Protein AF-A0A2V6CXP7-F1 (afdb_monomer_lite)

S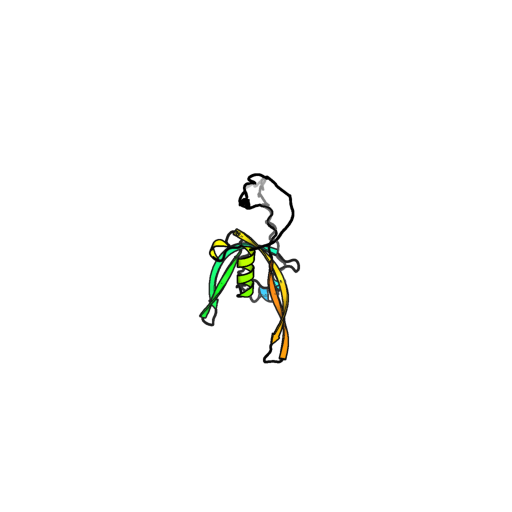tructure (mmCIF, N/CA/C/O backbone):
data_AF-A0A2V6CXP7-F1
#
_entry.id   AF-A0A2V6CXP7-F1
#
loop_
_atom_site.group_PDB
_atom_site.id
_atom_site.type_symbol
_atom_site.label_atom_id
_atom_site.label_alt_id
_atom_site.label_comp_id
_atom_site.label_asym_id
_atom_site.label_entity_id
_atom_site.label_seq_id
_atom_site.pdbx_PDB_ins_code
_atom_site.Cartn_x
_atom_site.Cartn_y
_atom_site.Cartn_z
_atom_site.occupancy
_atom_site.B_iso_or_equiv
_atom_site.auth_seq_id
_atom_site.auth_comp_id
_atom_site.auth_asym_id
_atom_site.auth_atom_id
_atom_site.pdbx_PDB_model_num
ATOM 1 N N . MET A 1 1 ? -18.047 -41.937 65.933 1.00 42.78 1 MET A N 1
ATOM 2 C CA . MET A 1 1 ? -17.770 -42.900 64.844 1.00 42.78 1 MET A CA 1
ATOM 3 C C . MET A 1 1 ? -19.079 -43.251 64.160 1.00 42.78 1 MET A C 1
ATOM 5 O O . MET A 1 1 ? -19.939 -43.791 64.832 1.00 42.78 1 MET A O 1
ATOM 9 N N . SER A 1 2 ? -19.243 -42.894 62.884 1.00 49.59 2 SER A N 1
ATOM 10 C CA . SER A 1 2 ? -19.889 -43.702 61.830 1.00 49.59 2 SER A CA 1
ATOM 11 C C . SER A 1 2 ? -20.211 -42.781 60.650 1.00 49.59 2 SER A C 1
ATOM 13 O O . SER A 1 2 ? -21.120 -41.957 60.705 1.00 49.59 2 SER A O 1
ATOM 15 N N . GLN A 1 3 ? -19.379 -42.868 59.615 1.00 44.56 3 GLN A N 1
ATOM 16 C CA . GLN A 1 3 ? -19.543 -42.172 58.345 1.00 44.56 3 GLN A CA 1
ATOM 17 C C . GLN A 1 3 ? -20.629 -42.858 57.510 1.00 44.56 3 GLN A C 1
ATOM 19 O O . GLN A 1 3 ? -20.589 -44.077 57.348 1.00 44.56 3 GLN A O 1
ATOM 24 N N . ARG A 1 4 ? -21.496 -42.077 56.857 1.00 48.25 4 ARG A N 1
ATOM 25 C CA . ARG A 1 4 ? -22.053 -42.438 55.544 1.00 48.25 4 ARG A CA 1
ATOM 26 C C . ARG A 1 4 ? -21.986 -41.232 54.616 1.00 48.25 4 ARG A C 1
ATOM 28 O O . ARG A 1 4 ? -22.579 -40.192 54.869 1.00 48.25 4 ARG A O 1
ATOM 35 N N . ARG A 1 5 ? -21.178 -41.411 53.574 1.00 44.06 5 ARG A N 1
ATOM 36 C CA . ARG A 1 5 ? -20.918 -40.520 52.444 1.00 44.06 5 ARG A CA 1
ATOM 37 C C . ARG A 1 5 ? -22.003 -40.730 51.394 1.00 44.06 5 ARG A C 1
ATOM 39 O O . ARG A 1 5 ? -22.113 -41.859 50.947 1.00 44.06 5 ARG A O 1
ATOM 46 N N . PHE A 1 6 ? -22.700 -39.686 50.952 1.00 42.75 6 PHE A N 1
ATOM 47 C CA . PHE A 1 6 ? -23.369 -39.636 49.644 1.00 42.75 6 PHE A CA 1
ATOM 48 C C . PHE A 1 6 ? -23.562 -38.171 49.241 1.00 42.75 6 PHE A C 1
ATOM 50 O O . PHE A 1 6 ? -24.040 -37.380 50.046 1.00 42.75 6 PHE A O 1
ATOM 57 N N . GLY A 1 7 ? -23.179 -37.820 48.011 1.00 39.66 7 GLY A N 1
ATOM 58 C CA . GLY A 1 7 ? -23.481 -36.514 47.415 1.00 39.66 7 GLY A CA 1
ATOM 59 C C . GLY A 1 7 ? -22.306 -35.825 46.727 1.00 39.66 7 GLY A C 1
ATOM 60 O O . GLY A 1 7 ? -22.010 -34.673 47.016 1.00 39.66 7 GLY A O 1
ATOM 61 N N . ILE A 1 8 ? -21.623 -36.527 45.822 1.00 43.56 8 ILE A N 1
ATOM 62 C CA . ILE A 1 8 ? -20.802 -35.889 44.790 1.00 43.56 8 ILE A CA 1
ATOM 63 C C . ILE A 1 8 ? -21.729 -35.224 43.762 1.00 43.56 8 ILE A C 1
ATOM 65 O O . ILE A 1 8 ? -22.389 -35.917 43.000 1.00 43.56 8 ILE A O 1
ATOM 69 N N . SER A 1 9 ? -21.739 -33.895 43.702 1.00 43.12 9 SER A N 1
ATOM 70 C CA . SER A 1 9 ? -22.219 -33.151 42.528 1.00 43.12 9 SER A CA 1
ATOM 71 C C . SER A 1 9 ? -21.145 -32.152 42.128 1.00 43.12 9 SER A C 1
ATOM 73 O O . SER A 1 9 ? -21.266 -30.943 42.304 1.00 43.12 9 SER A O 1
ATOM 75 N N . LYS A 1 10 ? -20.033 -32.699 41.637 1.00 43.16 10 LYS A N 1
ATOM 76 C CA . LYS A 1 10 ? -19.019 -31.951 40.906 1.00 43.16 10 LYS A CA 1
ATOM 77 C C . LYS A 1 10 ? -19.636 -31.622 39.548 1.00 43.16 10 LYS A C 1
ATOM 79 O O . LYS A 1 10 ? -19.822 -32.518 38.731 1.00 43.16 10 LYS A O 1
ATOM 84 N N . LEU A 1 11 ? -20.008 -30.361 39.343 1.00 45.81 11 LEU A N 1
ATOM 85 C CA . LEU A 1 11 ? -20.336 -29.833 38.020 1.00 45.81 11 LEU A CA 1
ATOM 86 C C . LEU A 1 11 ? -19.035 -29.810 37.211 1.00 45.81 11 LEU A C 1
ATOM 88 O O . LEU A 1 11 ? -18.277 -28.844 37.216 1.00 45.81 11 LEU A O 1
ATOM 92 N N . GLU A 1 12 ? -18.732 -30.957 36.616 1.00 38.75 12 GLU A N 1
ATOM 93 C CA . GLU A 1 12 ? -17.713 -31.127 35.595 1.00 38.75 12 GLU A CA 1
ATOM 94 C C . GLU A 1 12 ? -18.270 -30.641 34.254 1.00 38.75 12 GLU A C 1
ATOM 96 O O . GLU A 1 12 ? -19.385 -30.988 33.871 1.00 38.75 12 GLU A O 1
ATOM 101 N N . GLY A 1 13 ? -17.454 -29.886 33.518 1.00 44.12 13 GLY A N 1
ATOM 102 C CA . GLY A 1 13 ? -17.535 -29.888 32.062 1.00 44.12 13 GLY A CA 1
ATOM 103 C C . GLY A 1 13 ? -18.164 -28.671 31.392 1.00 44.12 13 GLY A C 1
ATOM 104 O O . GLY A 1 13 ? -18.975 -28.844 30.487 1.00 44.12 13 GLY A O 1
ATOM 105 N N . THR A 1 14 ? -17.710 -27.449 31.692 1.00 45.09 14 THR A N 1
ATOM 106 C CA . THR A 1 14 ? -17.635 -26.465 30.598 1.00 45.09 14 THR A CA 1
ATOM 107 C C . THR A 1 14 ? -16.515 -26.935 29.683 1.00 45.09 14 THR A C 1
ATOM 109 O O . THR A 1 14 ? -15.338 -26.886 30.038 1.00 45.09 14 THR A O 1
ATOM 112 N N . GLN A 1 15 ? -16.915 -27.497 28.548 1.00 53.69 15 GLN A N 1
ATOM 113 C CA . GLN A 1 15 ? -16.025 -28.075 27.555 1.00 53.69 15 GLN A CA 1
ATOM 114 C C . GLN A 1 15 ? -14.920 -27.080 27.171 1.00 53.69 15 GLN A C 1
ATOM 116 O O . GLN A 1 15 ? -15.216 -25.894 26.989 1.00 53.69 15 GLN A O 1
ATOM 121 N N . PRO A 1 16 ? -13.657 -27.522 27.023 1.00 48.38 16 PRO A N 1
ATOM 122 C CA . PRO A 1 16 ? -12.632 -26.662 26.467 1.00 48.38 16 PRO A CA 1
ATOM 123 C C . PRO A 1 16 ? -13.073 -26.271 25.055 1.00 48.38 16 PRO A C 1
ATOM 125 O O . PRO A 1 16 ? -13.237 -27.111 24.166 1.00 48.38 16 PRO A O 1
ATOM 128 N N . LYS A 1 17 ? -13.307 -24.965 24.890 1.00 44.72 17 LYS A N 1
ATOM 129 C CA . LYS A 1 17 ? -13.415 -24.267 23.610 1.00 44.72 17 LYS A CA 1
ATOM 130 C C . LYS A 1 17 ? -12.317 -24.847 22.731 1.00 44.72 17 LYS A C 1
ATOM 132 O O . LYS A 1 17 ? -11.159 -24.787 23.132 1.00 44.72 17 LYS A O 1
ATOM 137 N N . HIS A 1 18 ? -12.684 -25.481 21.616 1.00 39.12 18 HIS A N 1
ATOM 138 C CA . HIS A 1 18 ? -11.719 -26.021 20.666 1.00 39.12 18 HIS A CA 1
ATOM 139 C C . HIS A 1 18 ? -10.778 -24.883 20.268 1.00 39.12 18 HIS A C 1
ATOM 141 O O . HIS A 1 18 ? -11.098 -24.063 19.405 1.00 39.12 18 HIS A O 1
ATOM 147 N N . GLU A 1 19 ? -9.632 -24.808 20.938 1.00 48.91 19 GLU A N 1
ATOM 148 C CA . GLU A 1 19 ? -8.480 -24.086 20.458 1.00 48.91 19 GLU A CA 1
ATOM 149 C C . GLU A 1 19 ? -8.166 -24.792 19.151 1.00 48.91 19 GLU A C 1
ATOM 151 O O . GLU A 1 19 ? -7.748 -25.953 19.132 1.00 48.91 19 GLU A O 1
ATOM 156 N N . ARG A 1 20 ? -8.514 -24.144 18.034 1.00 48.62 20 ARG A N 1
ATOM 157 C CA . ARG A 1 20 ? -8.031 -24.574 16.732 1.00 48.62 20 ARG A CA 1
ATOM 158 C C . ARG A 1 20 ? -6.525 -24.518 16.875 1.00 48.62 20 ARG A C 1
ATOM 160 O O . ARG A 1 20 ? -5.944 -23.440 16.814 1.00 48.62 20 ARG A O 1
ATOM 167 N N . LYS A 1 21 ? -5.912 -25.667 17.145 1.00 42.25 21 LYS A N 1
ATOM 168 C CA . LYS A 1 21 ? -4.473 -25.826 17.121 1.00 42.25 21 LYS A CA 1
ATOM 169 C C . LYS A 1 21 ? -4.111 -25.599 15.667 1.00 42.25 21 LYS A C 1
ATOM 171 O O . LYS A 1 21 ? -4.184 -26.519 14.856 1.00 42.25 21 LYS A O 1
ATOM 176 N N . ILE A 1 22 ? -3.855 -24.336 15.324 1.00 54.38 22 ILE A N 1
ATOM 177 C CA . ILE A 1 22 ? -3.259 -23.961 14.055 1.00 54.38 22 ILE A CA 1
ATOM 178 C C . ILE A 1 22 ? -2.020 -24.831 14.029 1.00 54.38 22 ILE A C 1
ATOM 180 O O . ILE A 1 22 ? -1.157 -24.715 14.902 1.00 54.38 22 ILE A O 1
ATOM 184 N N . ILE A 1 23 ? -2.003 -25.804 13.125 1.00 54.03 23 ILE A N 1
ATOM 185 C CA . ILE A 1 23 ? -0.827 -26.618 12.895 1.00 54.03 23 ILE A CA 1
ATOM 186 C C . ILE A 1 23 ? 0.153 -25.608 12.312 1.00 54.03 23 ILE A C 1
ATOM 188 O O . ILE A 1 23 ? 0.122 -25.320 11.120 1.00 54.03 23 ILE A O 1
ATOM 192 N N . MET A 1 24 ? 0.897 -24.928 13.186 1.00 53.47 24 MET A N 1
ATOM 193 C CA . MET A 1 24 ? 1.878 -23.935 12.797 1.00 53.47 24 MET A CA 1
ATOM 194 C C . MET A 1 24 ? 3.006 -24.730 12.165 1.00 53.47 24 MET A C 1
ATOM 196 O O . MET A 1 24 ? 3.951 -25.149 12.836 1.00 53.47 24 MET A O 1
ATOM 200 N N . THR A 1 25 ? 2.866 -25.006 10.872 1.00 59.41 25 THR A N 1
ATOM 201 C CA . THR A 1 25 ? 3.982 -25.419 10.041 1.00 59.41 25 THR A CA 1
ATOM 202 C C . THR A 1 25 ? 5.051 -24.357 10.248 1.00 59.41 25 THR A C 1
ATOM 204 O O . THR A 1 25 ? 4.821 -23.174 9.986 1.00 59.41 25 THR A O 1
ATOM 207 N N . LYS A 1 26 ? 6.181 -24.760 10.834 1.00 57.56 26 LYS A N 1
ATOM 208 C CA . LYS A 1 26 ? 7.286 -23.871 11.199 1.00 57.56 26 LYS A CA 1
ATOM 209 C C . LYS A 1 26 ? 7.988 -23.382 9.929 1.00 57.56 26 LYS A C 1
ATOM 211 O O . LYS A 1 26 ? 9.063 -23.856 9.580 1.00 57.56 26 LYS A O 1
ATOM 216 N N . ASN A 1 27 ? 7.348 -22.458 9.225 1.00 65.19 27 ASN A N 1
ATOM 217 C CA . ASN A 1 27 ? 7.864 -21.823 8.020 1.00 65.19 27 ASN A CA 1
ATOM 218 C C . ASN A 1 27 ? 8.650 -20.558 8.384 1.00 65.19 27 ASN A C 1
ATOM 220 O O . ASN A 1 27 ? 8.646 -20.114 9.531 1.00 65.19 27 ASN A O 1
ATOM 224 N N . LYS A 1 28 ? 9.316 -19.937 7.406 1.00 65.00 28 LYS A N 1
ATOM 225 C CA . LYS A 1 28 ? 10.113 -18.715 7.612 1.00 65.00 28 LYS A CA 1
ATOM 226 C C . LYS A 1 28 ? 9.347 -17.622 8.375 1.00 65.00 28 LYS A C 1
ATOM 228 O O . LYS A 1 28 ? 9.914 -17.019 9.275 1.00 65.00 28 LYS A O 1
ATOM 233 N N . ASN A 1 29 ? 8.058 -17.433 8.086 1.00 65.88 29 ASN A N 1
ATOM 234 C CA . ASN A 1 29 ? 7.206 -16.456 8.774 1.00 65.88 29 ASN A CA 1
ATOM 235 C C . ASN A 1 29 ? 6.973 -16.778 10.270 1.00 65.88 29 ASN A C 1
ATOM 237 O O . ASN A 1 29 ? 6.762 -15.868 11.060 1.00 65.88 29 ASN A O 1
ATOM 241 N N . TYR A 1 30 ? 7.053 -18.051 10.682 1.00 66.75 30 TYR A N 1
ATOM 242 C CA . TYR A 1 30 ? 6.980 -18.442 12.099 1.00 66.75 30 TYR A CA 1
ATOM 243 C C . TYR A 1 30 ? 8.230 -18.004 12.877 1.00 66.75 30 TYR A C 1
ATOM 245 O O . TYR A 1 30 ? 8.129 -17.587 14.026 1.00 66.75 30 TYR A O 1
ATOM 253 N N . TYR A 1 31 ? 9.408 -18.084 12.253 1.00 72.00 31 TYR A N 1
ATOM 254 C CA . TYR A 1 31 ? 10.677 -17.682 12.871 1.00 72.00 31 TYR A CA 1
ATOM 255 C C . TYR A 1 31 ? 10.981 -16.187 12.722 1.00 72.00 31 TYR A C 1
ATOM 257 O O . TYR A 1 31 ? 11.703 -15.622 13.539 1.00 72.00 31 TYR A O 1
ATOM 265 N N . PHE A 1 32 ? 10.434 -15.556 11.684 1.00 72.94 32 PHE A N 1
ATOM 266 C CA . PHE A 1 32 ? 10.657 -14.157 11.340 1.00 72.94 32 PHE A CA 1
ATOM 267 C C . PHE A 1 32 ? 9.314 -13.496 11.011 1.00 72.94 32 PHE A C 1
ATOM 269 O O . PHE A 1 32 ? 9.017 -13.281 9.832 1.00 72.94 32 PHE A O 1
ATOM 276 N N . PRO A 1 33 ? 8.477 -13.217 12.027 1.00 72.88 33 PRO A N 1
ATOM 277 C CA . PRO A 1 33 ? 7.214 -12.532 11.803 1.00 72.88 33 PRO A CA 1
ATOM 278 C C . PRO A 1 33 ? 7.498 -11.127 11.264 1.00 72.88 33 PRO A C 1
ATOM 280 O O . PRO A 1 33 ? 8.140 -10.309 11.921 1.00 72.88 33 PRO A O 1
ATOM 283 N N . SER A 1 34 ? 7.042 -10.867 10.040 1.00 80.94 34 SER A N 1
ATOM 284 C CA . SER A 1 34 ? 7.127 -9.552 9.406 1.00 80.94 34 SER A CA 1
ATOM 285 C C . SER A 1 34 ? 5.799 -8.813 9.599 1.00 80.94 34 SER A C 1
ATOM 287 O O . SER A 1 34 ? 4.749 -9.418 9.359 1.00 80.94 34 SER A O 1
ATOM 289 N N . PRO A 1 35 ? 5.810 -7.522 9.984 1.00 84.06 35 PRO A N 1
ATOM 290 C CA . PRO A 1 35 ? 4.594 -6.706 10.016 1.00 84.06 35 PRO A CA 1
ATOM 291 C C . PRO A 1 35 ? 4.065 -6.398 8.604 1.00 84.06 35 PRO A C 1
ATOM 293 O O . PRO A 1 35 ? 2.972 -5.857 8.453 1.00 84.06 35 PRO A O 1
ATOM 296 N N . TRP A 1 36 ? 4.837 -6.736 7.568 1.00 88.94 36 TRP A N 1
ATOM 297 C CA . TRP A 1 36 ? 4.532 -6.431 6.180 1.00 88.94 36 TRP A CA 1
ATOM 298 C C . TRP A 1 36 ? 3.812 -7.583 5.485 1.00 88.94 36 TRP A C 1
ATOM 300 O O . TRP A 1 36 ? 4.174 -8.757 5.630 1.00 88.94 36 TRP A O 1
ATOM 310 N N . LEU A 1 37 ? 2.805 -7.234 4.688 1.00 87.38 37 LEU A N 1
ATOM 311 C CA . LEU A 1 37 ? 2.131 -8.166 3.799 1.00 87.38 37 LEU A CA 1
ATOM 312 C C . LEU A 1 37 ? 3.090 -8.577 2.671 1.00 87.38 37 LEU A C 1
ATOM 314 O O . LEU A 1 37 ? 3.702 -7.737 2.010 1.00 87.38 37 LEU A O 1
ATOM 318 N N . HIS A 1 38 ? 3.206 -9.881 2.438 1.00 83.94 38 HIS A N 1
ATOM 319 C CA . HIS A 1 38 ? 4.015 -10.449 1.362 1.00 83.94 38 HIS A CA 1
ATOM 320 C C . HIS A 1 38 ? 3.124 -11.269 0.431 1.00 83.94 38 HIS A C 1
ATOM 322 O O . HIS A 1 38 ? 2.098 -11.788 0.858 1.00 83.94 38 HIS A O 1
ATOM 328 N N . ALA A 1 39 ? 3.529 -11.425 -0.830 1.00 82.81 39 ALA A N 1
ATOM 329 C CA . ALA A 1 39 ? 2.767 -12.200 -1.811 1.00 82.81 39 ALA A CA 1
ATOM 330 C C . ALA A 1 39 ? 2.528 -13.662 -1.373 1.00 82.81 39 ALA A C 1
ATOM 332 O O . ALA A 1 39 ? 1.489 -14.223 -1.683 1.00 82.81 39 ALA A O 1
ATOM 333 N N . ASP A 1 40 ? 3.451 -14.248 -0.604 1.00 80.88 40 ASP A N 1
ATOM 334 C CA . ASP A 1 40 ? 3.338 -15.609 -0.046 1.00 80.88 40 ASP A CA 1
ATOM 335 C C . ASP A 1 40 ? 2.251 -15.738 1.041 1.00 80.88 40 ASP A C 1
ATOM 337 O O . ASP A 1 40 ? 1.790 -16.833 1.343 1.00 80.88 40 ASP A O 1
ATOM 341 N N . ASP A 1 41 ? 1.826 -14.616 1.633 1.00 78.88 41 ASP A N 1
ATOM 342 C CA . ASP A 1 41 ? 0.762 -14.579 2.644 1.00 78.88 41 ASP A CA 1
ATOM 343 C C . ASP A 1 41 ? -0.643 -14.569 2.020 1.00 78.88 41 ASP A C 1
ATOM 345 O O . ASP A 1 41 ? -1.638 -14.796 2.708 1.00 78.88 41 ASP A O 1
ATOM 349 N N . LEU A 1 42 ? -0.728 -14.293 0.715 1.00 84.50 42 LEU A N 1
ATOM 350 C CA . LEU A 1 42 ? -1.981 -14.202 -0.021 1.00 84.50 42 LEU A CA 1
ATOM 351 C C . LEU A 1 42 ? -2.295 -15.524 -0.736 1.00 84.50 42 LEU A C 1
ATOM 353 O O . LEU A 1 42 ? -1.394 -16.166 -1.280 1.00 84.50 42 LEU A O 1
ATOM 357 N N . PRO A 1 43 ? -3.577 -15.924 -0.809 1.00 84.94 43 PRO A N 1
ATOM 358 C CA . PRO A 1 43 ? -3.980 -17.036 -1.661 1.00 84.94 43 PRO A CA 1
ATOM 359 C C . PRO A 1 43 ? -3.762 -16.684 -3.139 1.00 84.94 43 PRO A C 1
ATOM 361 O O . PRO A 1 43 ? -3.837 -15.517 -3.524 1.00 84.94 43 PRO A O 1
ATOM 364 N N . ALA A 1 44 ? -3.555 -17.696 -3.987 1.00 81.00 44 ALA A N 1
ATOM 365 C CA . ALA A 1 44 ? -3.300 -17.506 -5.420 1.00 81.00 44 ALA A CA 1
ATOM 366 C C . ALA A 1 44 ? -4.421 -16.732 -6.144 1.00 81.00 44 ALA A C 1
ATOM 368 O O . ALA A 1 44 ? -4.156 -15.971 -7.069 1.00 81.00 44 ALA A O 1
ATOM 369 N N . GLU A 1 45 ? -5.668 -16.886 -5.696 1.00 83.06 45 GLU A N 1
ATOM 370 C CA . GLU A 1 45 ? -6.842 -16.187 -6.240 1.00 83.06 45 GLU A CA 1
ATOM 371 C C . GLU A 1 45 ? -6.935 -14.716 -5.796 1.00 83.06 45 GLU A C 1
ATOM 373 O O . GLU A 1 45 ? -7.769 -13.957 -6.301 1.00 83.06 45 GLU A O 1
ATOM 378 N N . GLY A 1 46 ? -6.076 -14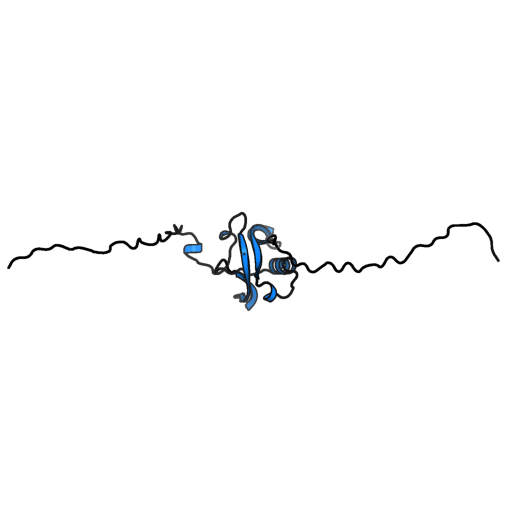.313 -4.859 1.00 86.19 46 GLY A N 1
ATOM 379 C CA . GLY A 1 46 ? -6.147 -13.059 -4.131 1.00 86.19 46 GLY A CA 1
ATOM 380 C C . GLY A 1 46 ? -7.248 -13.036 -3.076 1.00 86.19 46 GLY A C 1
ATOM 381 O O . GLY A 1 46 ? -8.100 -13.921 -3.003 1.00 86.19 46 GLY A O 1
ATOM 382 N N . LYS A 1 47 ? -7.215 -12.009 -2.232 1.00 87.94 47 LYS A N 1
ATOM 383 C CA . LYS A 1 47 ? -8.185 -11.813 -1.153 1.00 87.94 47 LYS A CA 1
ATOM 384 C C . LYS A 1 47 ? -8.608 -10.351 -1.091 1.00 87.94 47 LYS A C 1
ATOM 386 O O . LYS A 1 47 ? -7.799 -9.461 -1.350 1.00 87.94 47 LYS A O 1
ATOM 391 N N . ASP A 1 48 ? -9.876 -10.130 -0.778 1.00 89.69 48 ASP A N 1
ATOM 392 C CA . ASP A 1 48 ? -10.438 -8.804 -0.558 1.00 89.69 48 ASP A CA 1
ATOM 393 C C . ASP A 1 48 ? -10.031 -8.287 0.827 1.00 89.69 48 ASP A C 1
ATOM 395 O O . ASP A 1 48 ? -10.092 -9.018 1.822 1.00 89.69 48 ASP A O 1
ATOM 399 N N . TYR A 1 49 ? -9.598 -7.032 0.866 1.00 89.12 49 TYR A N 1
ATOM 400 C CA . TYR A 1 49 ? -9.240 -6.307 2.075 1.00 89.12 49 TYR A CA 1
ATOM 401 C C . TYR A 1 49 ? -9.932 -4.953 2.085 1.00 89.12 49 TYR A C 1
ATOM 403 O O . TYR A 1 49 ? -10.054 -4.289 1.055 1.00 89.12 49 TYR A O 1
ATOM 411 N N . THR A 1 50 ? -10.351 -4.525 3.264 1.00 89.56 50 THR A N 1
ATOM 412 C CA . THR A 1 50 ? -10.951 -3.222 3.497 1.00 89.56 50 THR A CA 1
ATOM 413 C C . THR A 1 50 ? -9.877 -2.305 4.056 1.00 89.56 50 THR A C 1
ATOM 415 O O . THR A 1 50 ? -9.348 -2.555 5.140 1.00 89.56 50 THR A O 1
ATOM 418 N N . CYS A 1 51 ? -9.541 -1.251 3.317 1.00 89.12 51 CYS A N 1
ATOM 419 C CA . CYS A 1 51 ? -8.600 -0.231 3.758 1.00 89.12 51 CYS A CA 1
ATOM 420 C C . CYS A 1 51 ? -9.165 0.484 4.989 1.00 89.12 51 CYS A C 1
ATOM 422 O O . CYS A 1 51 ? -10.290 0.976 4.956 1.00 89.12 51 CYS A O 1
ATOM 424 N N . THR A 1 52 ? -8.404 0.561 6.076 1.00 88.12 52 THR A N 1
ATOM 425 C CA . THR A 1 52 ? -8.793 1.323 7.277 1.00 88.12 52 THR A CA 1
ATOM 426 C C . THR A 1 52 ? -8.223 2.732 7.281 1.00 88.12 52 THR A C 1
ATOM 428 O O . THR A 1 52 ? -8.791 3.614 7.916 1.00 88.12 52 THR A O 1
ATOM 431 N N . GLY A 1 53 ? -7.128 2.946 6.557 1.00 86.25 53 GLY A N 1
ATOM 432 C CA . GLY A 1 53 ? -6.458 4.232 6.447 1.00 86.25 53 GLY A CA 1
ATOM 433 C C . GLY A 1 53 ? -5.030 4.077 5.943 1.00 86.25 53 GLY A C 1
ATOM 434 O O . GLY A 1 53 ? -4.576 2.965 5.632 1.00 86.25 53 GLY A O 1
ATOM 435 N N . ILE A 1 54 ? -4.329 5.203 5.897 1.00 90.25 54 ILE A N 1
ATOM 436 C CA . ILE A 1 54 ? -2.936 5.295 5.484 1.00 90.25 54 ILE A CA 1
ATOM 437 C C . ILE A 1 54 ? -2.060 5.773 6.643 1.00 90.25 54 ILE A C 1
ATOM 439 O O . ILE A 1 54 ? -2.481 6.577 7.469 1.00 90.25 54 ILE A O 1
ATOM 443 N N . GLU A 1 55 ? -0.843 5.252 6.715 1.00 89.88 55 GLU A N 1
ATOM 444 C CA . GLU A 1 55 ? 0.187 5.692 7.650 1.00 89.88 55 GLU A CA 1
ATOM 445 C C . GLU A 1 55 ? 1.489 5.972 6.899 1.00 89.88 55 GLU A C 1
ATOM 447 O O . GLU A 1 55 ? 1.804 5.321 5.899 1.00 89.88 55 GLU A O 1
ATOM 452 N N . ASP A 1 56 ? 2.284 6.898 7.425 1.00 90.62 56 ASP A N 1
ATOM 453 C CA . ASP A 1 56 ? 3.633 7.155 6.939 1.00 90.62 56 ASP A CA 1
ATOM 454 C C . ASP A 1 56 ? 4.633 6.206 7.602 1.00 90.62 56 ASP A C 1
ATOM 456 O O . ASP A 1 56 ? 4.760 6.147 8.829 1.00 90.62 56 ASP A O 1
ATOM 460 N N . TYR A 1 57 ? 5.392 5.476 6.788 1.00 88.56 57 TYR A N 1
ATOM 461 C CA . TYR A 1 57 ? 6.513 4.668 7.253 1.00 88.56 57 TYR A CA 1
ATOM 462 C C . TYR A 1 57 ? 7.827 5.210 6.714 1.00 88.56 57 TYR A C 1
ATOM 464 O O . TYR A 1 57 ? 8.066 5.228 5.508 1.00 88.56 57 TYR A O 1
ATOM 472 N N . THR A 1 58 ? 8.716 5.596 7.620 1.00 87.50 58 THR A N 1
ATOM 473 C CA . THR A 1 58 ? 10.075 5.996 7.264 1.00 87.50 58 THR A CA 1
ATOM 474 C C . THR A 1 58 ? 10.972 4.767 7.205 1.00 87.50 58 THR A C 1
ATOM 476 O O . THR A 1 58 ? 11.207 4.098 8.214 1.00 87.50 58 THR A O 1
ATOM 479 N N . ASP A 1 59 ? 11.478 4.475 6.010 1.00 83.12 59 ASP A N 1
ATOM 480 C CA .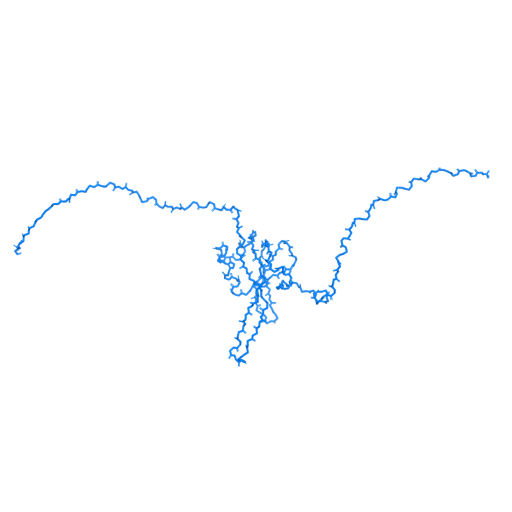 ASP A 1 59 ? 12.439 3.397 5.786 1.00 83.12 59 ASP A CA 1
ATOM 481 C C . ASP A 1 59 ? 13.804 3.725 6.429 1.00 83.12 59 ASP A C 1
ATOM 483 O O . ASP A 1 59 ? 14.074 4.854 6.848 1.00 83.12 59 ASP A O 1
ATOM 487 N N . ARG A 1 60 ? 14.711 2.747 6.472 1.00 82.38 60 ARG A N 1
ATOM 488 C CA . ARG A 1 60 ? 16.074 2.909 6.993 1.00 82.38 60 ARG A CA 1
ATOM 489 C C . ARG A 1 60 ? 16.860 3.995 6.250 1.00 82.38 60 ARG A C 1
ATOM 491 O O . ARG A 1 60 ? 17.702 4.654 6.857 1.00 82.38 60 ARG A O 1
ATOM 498 N N . ASP A 1 61 ? 16.559 4.199 4.972 1.00 83.50 61 ASP A N 1
ATOM 499 C CA . ASP A 1 61 ? 17.124 5.259 4.130 1.00 83.50 61 ASP A CA 1
ATOM 500 C C . ASP A 1 61 ? 16.470 6.641 4.350 1.00 83.50 61 ASP A C 1
ATOM 502 O O . ASP A 1 61 ? 16.703 7.563 3.573 1.00 83.50 61 ASP A O 1
ATOM 506 N N . GLN A 1 62 ? 15.653 6.808 5.399 1.00 84.69 62 GLN A N 1
ATOM 507 C CA . GLN A 1 62 ? 14.914 8.041 5.720 1.00 84.69 62 GLN A CA 1
ATOM 508 C C . GLN A 1 62 ? 13.925 8.488 4.632 1.00 84.69 62 GLN A C 1
ATOM 510 O O . GLN A 1 62 ? 13.502 9.641 4.587 1.00 84.69 62 GLN A O 1
ATOM 515 N N . VAL A 1 63 ? 13.523 7.563 3.761 1.00 85.69 63 VAL A N 1
ATOM 516 C CA . VAL A 1 63 ? 12.494 7.801 2.750 1.00 85.69 63 VAL A CA 1
ATOM 517 C C . VAL A 1 63 ? 11.138 7.469 3.355 1.00 85.69 63 VAL A C 1
ATOM 519 O O . VAL A 1 63 ? 10.916 6.338 3.790 1.00 85.69 63 VAL A O 1
ATOM 522 N N . VAL A 1 64 ? 10.238 8.451 3.362 1.00 86.94 64 VAL A N 1
ATOM 523 C CA . VAL A 1 64 ? 8.842 8.262 3.766 1.00 86.94 64 VAL A CA 1
ATOM 524 C C . VAL A 1 64 ? 8.115 7.477 2.681 1.00 86.94 64 VAL A C 1
ATOM 526 O O . VAL A 1 64 ? 8.209 7.804 1.494 1.00 86.94 64 VAL A O 1
ATOM 529 N N . LYS A 1 65 ? 7.416 6.419 3.085 1.00 88.50 65 LYS A N 1
ATOM 530 C CA . LYS A 1 65 ? 6.622 5.566 2.208 1.00 88.50 65 LYS A CA 1
ATOM 531 C C . LYS A 1 65 ? 5.187 5.459 2.728 1.00 88.50 65 LYS A C 1
ATOM 533 O O . LYS A 1 65 ? 5.009 5.206 3.920 1.00 88.50 65 LYS A O 1
ATOM 538 N N . PRO A 1 66 ? 4.190 5.566 1.837 1.00 90.56 66 PRO A N 1
ATOM 539 C CA . PRO A 1 66 ? 2.796 5.350 2.189 1.00 90.56 66 PRO A CA 1
ATOM 540 C C . PRO A 1 66 ? 2.532 3.882 2.542 1.00 90.56 66 PRO A C 1
ATOM 542 O O . PRO A 1 66 ? 2.936 2.971 1.809 1.00 90.56 66 PRO A O 1
ATOM 545 N N . VAL A 1 67 ? 1.829 3.647 3.647 1.00 92.19 67 VAL A N 1
ATOM 546 C CA . VAL A 1 67 ? 1.477 2.311 4.137 1.00 92.19 67 VAL A CA 1
ATOM 547 C C . VAL A 1 67 ? -0.024 2.184 4.312 1.00 92.19 67 VAL A C 1
ATOM 549 O O . VAL A 1 67 ? -0.628 2.905 5.096 1.00 92.19 67 VAL A O 1
ATOM 552 N N . LEU A 1 68 ? -0.621 1.210 3.629 1.00 89.81 68 LEU A N 1
ATOM 553 C CA . LEU A 1 68 ? -2.018 0.849 3.830 1.00 89.81 68 LEU A CA 1
ATOM 554 C C . LEU A 1 68 ? -2.185 -0.078 5.029 1.00 89.81 68 LEU A C 1
ATOM 556 O O . LEU A 1 68 ? -1.475 -1.083 5.177 1.00 89.81 68 LEU A O 1
ATOM 560 N N . THR A 1 69 ? -3.191 0.246 5.830 1.00 89.81 69 THR A N 1
ATOM 561 C CA . THR A 1 69 ? -3.713 -0.598 6.904 1.00 89.81 69 THR A CA 1
ATOM 562 C C . THR A 1 69 ? -5.032 -1.229 6.479 1.00 89.81 69 THR A C 1
ATOM 564 O O . THR A 1 69 ? -5.787 -0.638 5.701 1.00 89.81 69 THR A O 1
ATOM 567 N N . PHE A 1 70 ? -5.309 -2.433 6.979 1.00 91.25 70 PHE A N 1
ATOM 568 C CA . PHE A 1 70 ? -6.508 -3.187 6.625 1.00 91.25 70 PHE A CA 1
ATOM 569 C C . PHE A 1 70 ? -7.265 -3.654 7.865 1.00 91.25 70 PHE A C 1
ATOM 571 O O . PHE A 1 70 ? -6.669 -3.893 8.913 1.00 91.25 70 PHE A O 1
ATOM 578 N N . LEU A 1 71 ? -8.578 -3.846 7.731 1.00 88.31 71 LEU A N 1
ATOM 579 C CA . LEU A 1 71 ? -9.427 -4.329 8.824 1.00 88.31 71 LEU A CA 1
ATOM 580 C C . LEU A 1 71 ? -9.253 -5.841 9.063 1.00 88.31 71 LEU A C 1
ATOM 582 O O . LEU A 1 71 ? -9.346 -6.326 10.187 1.00 88.31 71 LEU A O 1
ATOM 586 N N . GLU A 1 72 ? -9.019 -6.600 7.996 1.00 87.50 72 GLU A N 1
ATOM 587 C CA . GLU A 1 72 ? -9.010 -8.064 7.991 1.00 87.50 72 GLU A CA 1
ATOM 588 C C . GLU A 1 72 ? -7.670 -8.672 8.435 1.00 87.50 72 GLU A C 1
ATOM 590 O O . GLU A 1 72 ? -7.574 -9.896 8.582 1.00 87.50 72 GLU A O 1
ATOM 595 N N . THR A 1 73 ? -6.621 -7.861 8.595 1.00 85.69 73 THR A N 1
ATOM 596 C CA . THR A 1 73 ? -5.291 -8.324 9.001 1.00 85.69 73 THR A CA 1
ATOM 597 C C . THR A 1 73 ? -4.507 -7.241 9.732 1.00 85.69 73 THR A C 1
ATOM 599 O O . THR A 1 73 ? -4.538 -6.079 9.349 1.00 85.69 73 THR A O 1
ATOM 602 N N . ASP A 1 74 ? -3.724 -7.643 10.732 1.00 84.44 74 ASP A N 1
ATOM 603 C CA . ASP A 1 74 ? -2.758 -6.769 11.408 1.00 84.44 74 ASP A CA 1
ATOM 604 C C . ASP A 1 74 ? -1.529 -6.432 10.542 1.00 84.44 74 ASP A C 1
ATOM 606 O O . ASP A 1 74 ? -0.698 -5.603 10.921 1.00 84.44 74 ASP A O 1
ATOM 610 N N . LYS A 1 75 ? -1.372 -7.095 9.388 1.00 87.75 75 LYS A N 1
ATOM 611 C CA . LYS A 1 75 ? -0.277 -6.825 8.454 1.00 87.75 75 LYS A CA 1
ATOM 612 C C . LYS A 1 75 ? -0.571 -5.599 7.605 1.00 87.75 75 LYS A C 1
ATOM 614 O O . LYS A 1 75 ? -1.687 -5.391 7.140 1.00 87.75 75 LYS A O 1
ATOM 619 N N . LYS A 1 76 ? 0.473 -4.826 7.333 1.00 91.12 76 LYS A N 1
ATOM 620 C CA . LYS A 1 76 ? 0.381 -3.587 6.559 1.00 91.12 76 LYS A CA 1
ATOM 621 C C . LYS A 1 76 ? 1.026 -3.747 5.187 1.00 91.12 76 LYS A C 1
ATOM 623 O O . LYS A 1 76 ? 1.961 -4.537 5.027 1.00 91.12 76 LYS A O 1
ATOM 628 N N . LEU A 1 77 ? 0.555 -2.999 4.194 1.00 90.19 77 LEU A N 1
ATOM 629 C CA . LEU A 1 77 ? 1.126 -3.011 2.844 1.00 90.19 77 LEU A CA 1
ATOM 630 C C . LEU A 1 77 ? 1.836 -1.689 2.560 1.00 90.19 77 LEU A C 1
ATOM 632 O O . LEU A 1 77 ? 1.196 -0.646 2.496 1.00 90.19 77 LEU A O 1
ATOM 636 N N . ILE A 1 78 ? 3.149 -1.745 2.339 1.00 89.94 78 ILE A N 1
ATOM 637 C CA . ILE A 1 78 ? 3.902 -0.597 1.824 1.00 89.94 78 ILE A CA 1
ATOM 638 C C . ILE A 1 78 ? 3.559 -0.431 0.348 1.00 89.94 78 ILE A C 1
ATOM 640 O O . ILE A 1 78 ? 3.731 -1.366 -0.439 1.00 89.94 78 ILE A O 1
ATOM 644 N N . LEU A 1 79 ? 3.095 0.756 -0.021 1.00 88.19 79 LEU A N 1
ATOM 645 C CA . LEU A 1 79 ? 2.785 1.092 -1.399 1.00 88.19 79 LEU A CA 1
ATOM 646 C C . LEU A 1 79 ? 4.030 1.608 -2.124 1.00 88.19 79 LEU A C 1
ATOM 648 O O . LEU A 1 79 ? 4.690 2.555 -1.694 1.00 88.19 79 LEU A O 1
ATOM 652 N N . ASN A 1 80 ? 4.313 1.018 -3.282 1.00 86.06 80 ASN A N 1
ATOM 653 C CA . ASN A 1 80 ? 5.201 1.610 -4.278 1.00 86.06 80 ASN A CA 1
ATOM 654 C C . ASN A 1 80 ? 4.435 2.623 -5.140 1.00 86.06 80 ASN A C 1
ATOM 656 O O . ASN A 1 80 ? 3.216 2.539 -5.263 1.00 86.06 80 ASN A O 1
ATOM 660 N N . ALA A 1 81 ? 5.149 3.520 -5.829 1.00 85.06 81 ALA A N 1
ATOM 661 C CA . ALA A 1 81 ? 4.545 4.561 -6.673 1.00 85.06 81 ALA A CA 1
ATOM 662 C C . ALA A 1 81 ? 3.508 4.023 -7.681 1.00 85.06 81 ALA A C 1
ATOM 664 O O . ALA A 1 81 ? 2.462 4.630 -7.883 1.00 85.06 81 ALA A O 1
ATOM 665 N N . THR A 1 82 ? 3.757 2.853 -8.279 1.00 86.44 82 THR A N 1
ATOM 666 C CA . THR A 1 82 ? 2.792 2.207 -9.182 1.00 86.44 82 THR A CA 1
ATOM 667 C C . THR A 1 82 ? 1.521 1.778 -8.454 1.00 86.44 82 THR A C 1
ATOM 669 O O . THR A 1 82 ? 0.434 2.055 -8.938 1.00 86.44 82 THR A O 1
ATOM 672 N N . GLN A 1 83 ? 1.652 1.159 -7.278 1.00 87.44 83 GLN A N 1
ATOM 673 C CA . GLN A 1 83 ? 0.508 0.706 -6.482 1.00 87.44 83 GLN A CA 1
ATOM 674 C C . GLN A 1 83 ? -0.274 1.889 -5.902 1.00 87.44 83 GLN A C 1
ATOM 676 O O . GLN A 1 83 ? -1.493 1.824 -5.806 1.00 87.44 83 GLN A O 1
ATOM 681 N N . PHE A 1 84 ? 0.412 2.982 -5.558 1.00 87.06 84 PHE A N 1
ATOM 682 C CA . PHE A 1 84 ? -0.221 4.239 -5.169 1.00 87.06 84 PHE A CA 1
ATOM 683 C C . PHE A 1 84 ? -1.051 4.814 -6.327 1.00 87.06 84 PHE A C 1
ATOM 685 O O . PHE A 1 84 ? -2.216 5.149 -6.148 1.00 87.06 84 PHE A O 1
ATOM 692 N N . GLY A 1 85 ? -0.491 4.835 -7.541 1.00 85.56 85 GLY A N 1
ATOM 693 C CA . GLY A 1 85 ? -1.231 5.233 -8.740 1.00 85.56 85 GLY A CA 1
ATOM 694 C C . GLY A 1 85 ? -2.403 4.301 -9.067 1.00 85.56 85 GLY A C 1
ATOM 695 O O . GLY A 1 85 ? -3.447 4.774 -9.511 1.00 85.56 85 GLY A O 1
ATOM 696 N N . ASP A 1 86 ? -2.266 2.994 -8.828 1.00 86.25 86 ASP A N 1
ATOM 697 C CA . ASP A 1 86 ? -3.384 2.052 -8.943 1.00 86.25 86 ASP A CA 1
ATOM 698 C C . ASP A 1 86 ? -4.483 2.389 -7.922 1.00 86.25 86 ASP A C 1
ATOM 700 O O . ASP A 1 86 ? -5.643 2.458 -8.309 1.00 86.25 86 ASP A O 1
ATOM 704 N N . MET A 1 87 ? -4.144 2.695 -6.663 1.00 84.88 87 MET A N 1
ATOM 705 C CA . MET A 1 87 ? -5.123 3.128 -5.653 1.00 84.88 87 MET A CA 1
ATOM 706 C C . MET A 1 87 ? -5.876 4.392 -6.070 1.00 84.88 87 MET A C 1
ATOM 708 O O . MET A 1 87 ? -7.102 4.372 -6.058 1.00 84.88 87 MET A O 1
ATOM 712 N N . MET A 1 88 ? -5.175 5.437 -6.521 1.00 86.38 88 MET A N 1
ATOM 713 C CA . MET A 1 88 ? -5.808 6.675 -7.007 1.00 86.38 88 MET A CA 1
ATOM 714 C C . MET A 1 88 ? -6.784 6.410 -8.159 1.00 86.38 88 MET A C 1
ATOM 716 O O . MET A 1 88 ? -7.869 6.978 -8.219 1.00 86.38 88 MET A O 1
ATOM 720 N N . ARG A 1 89 ? -6.416 5.520 -9.089 1.00 85.25 89 ARG A N 1
ATOM 721 C CA . ARG A 1 89 ? -7.285 5.142 -10.217 1.00 85.25 89 ARG A CA 1
ATOM 722 C C . ARG A 1 89 ? -8.500 4.335 -9.776 1.00 85.25 89 ARG A C 1
ATOM 724 O O . ARG A 1 89 ? -9.528 4.390 -10.441 1.00 85.25 89 ARG A O 1
ATOM 731 N N . LEU A 1 90 ? -8.359 3.550 -8.710 1.00 83.06 90 LEU A N 1
ATOM 732 C CA . LEU A 1 90 ? -9.422 2.709 -8.172 1.00 83.06 90 LEU A CA 1
ATOM 733 C C . LEU A 1 90 ? -10.429 3.511 -7.349 1.00 83.06 90 LEU A C 1
ATOM 735 O O . LEU A 1 90 ? -11.624 3.253 -7.454 1.00 83.06 90 LEU A O 1
ATOM 739 N N . THR A 1 91 ? -9.954 4.451 -6.535 1.00 82.81 91 THR A N 1
ATOM 740 C CA . THR A 1 91 ? -10.799 5.264 -5.651 1.00 82.81 91 THR A CA 1
ATOM 741 C C . THR A 1 91 ? -11.340 6.505 -6.355 1.00 82.81 91 THR A C 1
ATOM 743 O O . THR A 1 91 ? -12.413 6.978 -5.999 1.00 82.81 91 THR A O 1
ATOM 746 N N . GLY A 1 92 ? -10.621 7.021 -7.359 1.00 81.94 92 GLY A N 1
ATOM 747 C CA . GLY A 1 92 ? -10.883 8.334 -7.952 1.00 81.94 92 GLY A CA 1
ATOM 748 C C . GLY A 1 92 ? -10.415 9.500 -7.076 1.00 81.94 92 GLY A C 1
ATOM 749 O O . GLY A 1 92 ? -10.554 10.649 -7.483 1.00 81.94 92 GLY A O 1
ATOM 750 N N . GLU A 1 93 ? -9.834 9.208 -5.911 1.00 82.75 93 GLU A N 1
ATOM 751 C CA . GLU A 1 93 ? -9.418 10.187 -4.912 1.00 82.75 93 GLU A CA 1
ATOM 752 C C . GLU A 1 93 ? -7.891 10.303 -4.911 1.00 82.75 93 GLU A C 1
ATOM 754 O O . GLU A 1 93 ? -7.177 9.306 -4.745 1.00 82.75 93 GLU A O 1
ATOM 759 N N . GLU A 1 94 ? -7.382 11.524 -5.073 1.00 82.81 94 GLU A N 1
ATOM 760 C CA . GLU A 1 94 ? -5.942 11.807 -4.993 1.00 82.81 94 GLU A CA 1
ATOM 761 C C . GLU A 1 94 ? -5.430 11.820 -3.548 1.00 82.81 94 GLU A C 1
ATOM 763 O O . GLU A 1 94 ? -4.254 11.551 -3.298 1.00 82.81 94 GLU A O 1
ATOM 768 N N . ASP A 1 95 ? -6.326 12.118 -2.609 1.00 83.44 95 ASP A N 1
ATOM 769 C CA . ASP A 1 95 ? -6.027 12.242 -1.192 1.00 83.44 95 ASP A CA 1
ATOM 770 C C . ASP A 1 95 ? -6.135 10.875 -0.506 1.00 83.44 95 ASP A C 1
ATOM 772 O O . ASP A 1 95 ? -7.184 10.224 -0.505 1.00 83.44 95 ASP A O 1
ATOM 776 N N . ALA A 1 96 ? -5.016 10.402 0.038 1.00 80.44 96 ALA A N 1
ATOM 777 C CA . ALA A 1 96 ? -4.905 9.028 0.505 1.00 80.44 96 ALA A CA 1
ATOM 778 C C . ALA A 1 96 ? -5.654 8.756 1.821 1.00 80.44 96 ALA A C 1
ATOM 780 O O . ALA A 1 96 ? -6.010 7.605 2.096 1.00 80.44 96 ALA A O 1
ATOM 781 N N . ASP A 1 97 ? -5.957 9.795 2.604 1.00 83.31 97 ASP A N 1
ATOM 782 C CA . ASP A 1 97 ? -6.814 9.699 3.789 1.00 83.31 97 ASP A CA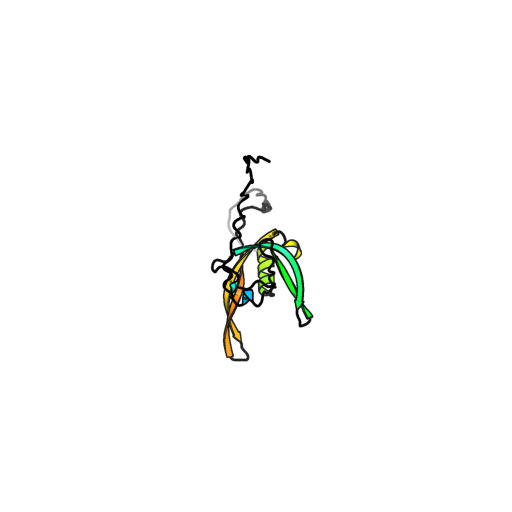 1
ATOM 783 C C . ASP A 1 97 ? -8.255 9.302 3.424 1.00 83.31 97 ASP A C 1
ATOM 785 O O . ASP A 1 97 ? -8.929 8.621 4.201 1.00 83.31 97 ASP A O 1
ATOM 789 N N . GLN A 1 98 ? -8.715 9.637 2.211 1.00 83.06 98 GLN A N 1
ATOM 790 C CA . GLN A 1 98 ? -10.056 9.282 1.723 1.00 83.06 98 GLN A CA 1
ATOM 791 C C . GLN A 1 98 ? -10.183 7.811 1.307 1.00 83.06 98 GLN A C 1
ATOM 793 O O . GLN A 1 98 ? -11.278 7.332 1.020 1.00 83.06 98 GLN A O 1
ATOM 798 N N . TRP A 1 99 ? -9.085 7.051 1.278 1.00 84.00 99 TRP A N 1
ATOM 799 C CA . TRP A 1 99 ? -9.135 5.638 0.893 1.00 84.00 99 TRP A CA 1
ATOM 800 C C . TRP A 1 99 ? -9.661 4.730 2.010 1.00 84.00 99 TRP A C 1
ATOM 802 O O . TRP A 1 99 ? -9.964 3.558 1.755 1.00 84.00 99 TRP A O 1
ATOM 812 N N . ALA A 1 100 ? -9.800 5.244 3.235 1.00 85.19 100 ALA A N 1
ATOM 813 C CA . ALA A 1 100 ? -10.427 4.526 4.337 1.00 85.19 100 ALA A CA 1
ATOM 814 C C . ALA A 1 100 ? -11.862 4.089 3.974 1.00 85.19 100 ALA A C 1
ATOM 816 O O . ALA A 1 100 ? -12.663 4.853 3.448 1.00 85.19 100 ALA A O 1
ATOM 817 N N . GLY A 1 101 ? -12.192 2.827 4.240 1.00 83.69 101 GLY A N 1
ATOM 818 C CA . GLY A 1 101 ? -13.458 2.196 3.862 1.00 83.69 101 GLY A CA 1
ATOM 819 C C . GLY A 1 101 ? -13.478 1.586 2.456 1.00 83.69 101 GLY A C 1
ATOM 820 O O . GLY A 1 101 ? -14.398 0.826 2.145 1.00 83.69 101 GLY A O 1
ATOM 821 N N . THR A 1 102 ? -12.465 1.837 1.620 1.00 85.88 102 THR A N 1
ATOM 822 C CA . THR A 1 102 ? -12.396 1.256 0.271 1.00 85.88 102 THR A CA 1
ATOM 823 C C . THR A 1 102 ? -12.031 -0.224 0.327 1.00 85.88 102 THR A C 1
ATOM 825 O O . THR A 1 102 ? -11.099 -0.623 1.027 1.00 85.88 102 THR A O 1
ATOM 828 N N . ARG A 1 103 ? -12.734 -1.055 -0.449 1.00 88.06 103 ARG A N 1
ATOM 829 C CA . ARG A 1 103 ? -12.413 -2.479 -0.601 1.00 88.06 103 ARG A CA 1
ATOM 830 C C . ARG A 1 103 ? -11.532 -2.726 -1.817 1.00 88.06 103 ARG A C 1
ATOM 832 O O . ARG A 1 103 ? -11.900 -2.395 -2.945 1.00 88.06 103 ARG A O 1
ATOM 839 N N . VAL A 1 104 ? -10.397 -3.376 -1.595 1.00 88.44 104 VAL A N 1
ATOM 840 C CA . VAL A 1 104 ? -9.400 -3.681 -2.624 1.00 88.44 104 VAL A CA 1
ATOM 841 C C . VAL A 1 104 ? -9.046 -5.162 -2.629 1.00 88.44 104 VAL A C 1
ATOM 843 O O . VAL A 1 104 ? -8.927 -5.789 -1.578 1.00 88.44 104 VAL A O 1
ATOM 846 N N . LYS A 1 105 ? -8.880 -5.741 -3.821 1.00 90.06 105 LYS A N 1
ATOM 847 C CA . LYS A 1 105 ? -8.461 -7.134 -3.962 1.00 90.06 105 LYS A CA 1
ATOM 848 C C . LYS A 1 105 ? -6.953 -7.171 -4.103 1.00 90.06 105 LYS A C 1
ATOM 850 O O . LYS A 1 105 ? -6.406 -6.622 -5.060 1.00 90.06 105 LYS A O 1
ATOM 855 N N . LEU A 1 106 ? -6.277 -7.835 -3.175 1.00 89.88 106 LEU A N 1
ATOM 856 C CA . LEU A 1 106 ? -4.835 -8.043 -3.240 1.00 89.88 106 LEU A CA 1
ATOM 857 C C . LEU A 1 106 ? -4.555 -9.404 -3.871 1.00 89.88 106 LEU A C 1
ATOM 859 O O . LEU A 1 106 ? -4.962 -10.434 -3.333 1.00 89.88 106 LEU A O 1
ATOM 863 N N . VAL A 1 107 ? -3.861 -9.405 -5.009 1.00 88.81 107 VAL A N 1
ATOM 864 C CA . VAL A 1 107 ? -3.517 -10.617 -5.764 1.00 88.81 107 VAL A CA 1
ATOM 865 C C . VAL A 1 107 ? -1.996 -10.784 -5.801 1.00 88.81 107 VAL A C 1
ATOM 867 O O . VAL A 1 107 ? -1.299 -9.839 -6.188 1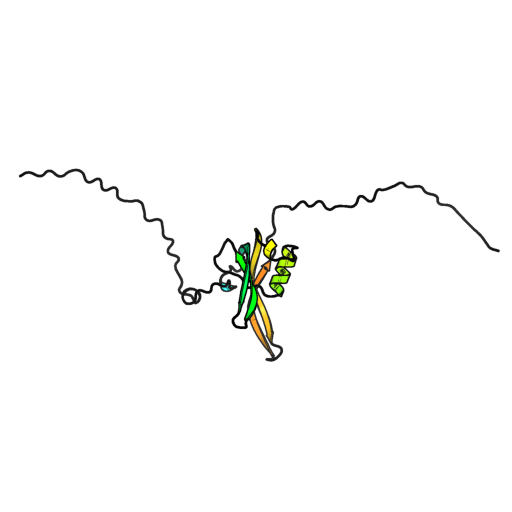.00 88.81 107 VAL A O 1
ATOM 870 N N . PRO A 1 108 ? -1.450 -11.957 -5.434 1.00 88.94 108 PRO A N 1
ATOM 871 C CA . PRO A 1 108 ? -0.032 -12.230 -5.606 1.00 88.94 108 PRO A CA 1
ATOM 872 C C . PRO A 1 108 ? 0.285 -12.427 -7.094 1.00 88.94 108 PRO A C 1
ATOM 874 O O . PRO A 1 108 ? -0.337 -13.235 -7.780 1.00 88.94 108 PRO A O 1
ATOM 877 N N . VAL A 1 109 ? 1.259 -11.680 -7.607 1.00 86.44 109 VAL A N 1
ATOM 878 C CA . VAL A 1 109 ? 1.697 -11.737 -9.008 1.00 86.44 109 VAL A CA 1
ATOM 879 C C . VAL A 1 109 ? 3.210 -11.872 -9.040 1.00 86.44 109 VAL A C 1
ATOM 881 O O . VAL A 1 109 ? 3.913 -11.199 -8.296 1.00 86.44 109 VAL A O 1
ATOM 884 N N . ILE A 1 110 ? 3.733 -12.718 -9.920 1.00 85.06 110 ILE A N 1
ATOM 885 C CA . ILE A 1 110 ? 5.172 -12.779 -10.181 1.00 85.06 110 ILE A CA 1
ATOM 886 C C . ILE A 1 110 ? 5.461 -11.834 -11.343 1.00 85.06 110 ILE A C 1
ATOM 888 O O . ILE A 1 110 ? 4.886 -11.987 -12.420 1.00 85.06 110 ILE A O 1
ATOM 892 N N . ILE A 1 111 ? 6.318 -10.840 -11.112 1.00 84.38 111 ILE A N 1
ATOM 893 C CA . ILE A 1 111 ? 6.784 -9.934 -12.162 1.00 84.38 111 ILE A CA 1
ATOM 894 C C . ILE A 1 111 ? 8.248 -10.202 -12.472 1.00 84.38 111 ILE A C 1
ATOM 896 O O . ILE A 1 111 ? 9.076 -10.392 -11.582 1.00 84.38 111 ILE A O 1
ATOM 900 N N . THR A 1 112 ? 8.569 -10.173 -13.754 1.00 83.81 112 THR A N 1
ATOM 901 C CA . THR A 1 112 ? 9.924 -10.380 -14.239 1.00 83.81 112 THR A CA 1
ATOM 902 C C . THR A 1 112 ? 10.616 -9.025 -14.372 1.00 83.81 112 THR A C 1
ATOM 904 O O . THR A 1 112 ? 10.280 -8.216 -15.238 1.00 83.81 112 THR A O 1
ATOM 907 N N . ILE A 1 113 ? 11.575 -8.745 -13.491 1.00 81.50 113 ILE A N 1
ATOM 908 C CA . ILE A 1 113 ? 12.343 -7.498 -13.488 1.00 81.50 113 ILE A CA 1
ATOM 909 C C . ILE A 1 113 ? 13.658 -7.739 -14.226 1.00 81.50 113 ILE A C 1
ATOM 911 O O . ILE A 1 113 ? 14.449 -8.605 -13.854 1.00 81.50 113 ILE A O 1
ATOM 915 N N . THR A 1 114 ? 13.900 -6.956 -15.276 1.00 80.50 114 THR A N 1
ATOM 916 C CA . THR A 1 114 ? 15.171 -6.979 -16.010 1.00 80.50 114 THR A CA 1
ATOM 917 C C . THR A 1 114 ? 16.084 -5.886 -15.474 1.00 80.50 114 THR A C 1
ATOM 919 O O . THR A 1 114 ? 15.800 -4.696 -15.634 1.00 80.50 114 THR A O 1
ATOM 922 N N . ASP A 1 115 ? 17.195 -6.275 -14.853 1.00 77.06 115 ASP A N 1
ATOM 923 C CA . ASP A 1 115 ? 18.213 -5.324 -14.428 1.00 77.06 115 ASP A CA 1
ATOM 924 C C . ASP A 1 115 ? 19.090 -4.939 -15.627 1.00 77.06 115 ASP A C 1
ATOM 926 O O . ASP A 1 115 ? 19.894 -5.732 -16.123 1.00 77.06 115 ASP A O 1
ATOM 930 N N . LYS A 1 116 ? 18.929 -3.703 -16.110 1.00 71.94 116 LYS A N 1
ATOM 931 C CA . LYS A 1 116 ? 19.662 -3.196 -17.282 1.00 71.94 116 LYS A CA 1
ATOM 932 C C . LYS A 1 116 ? 21.171 -3.050 -17.047 1.00 71.94 116 LYS A C 1
ATOM 934 O O . LYS A 1 116 ? 21.907 -2.956 -18.022 1.00 71.94 116 LYS A O 1
ATOM 939 N N . LYS A 1 117 ? 21.638 -3.003 -15.792 1.00 72.75 117 LYS A N 1
ATOM 940 C CA . LYS A 1 117 ? 23.065 -2.834 -15.463 1.00 72.75 117 LYS A CA 1
ATOM 941 C C . LYS A 1 117 ? 23.798 -4.174 -15.382 1.00 72.75 117 LYS A C 1
ATOM 943 O O . LYS A 1 117 ? 24.954 -4.255 -15.778 1.00 72.75 117 LYS A O 1
ATOM 948 N N . ALA A 1 118 ? 23.128 -5.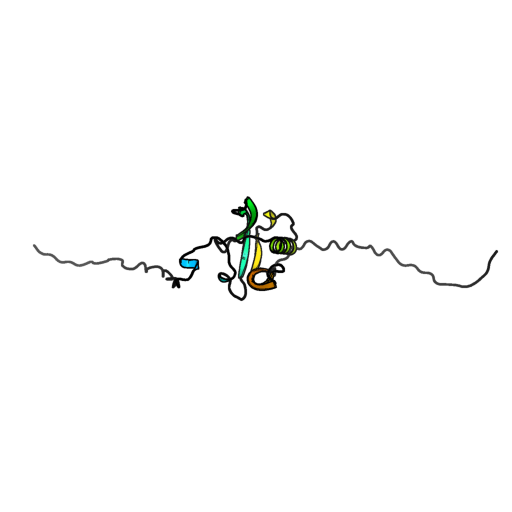213 -14.896 1.00 73.38 118 ALA A N 1
ATOM 949 C CA . ALA A 1 118 ? 23.652 -6.564 -14.734 1.00 73.38 118 ALA A CA 1
ATOM 950 C C . ALA A 1 118 ? 23.248 -7.512 -15.876 1.00 73.38 118 ALA A C 1
ATOM 952 O O . ALA A 1 118 ? 23.660 -8.670 -15.874 1.00 73.38 118 ALA A O 1
ATOM 953 N N . GLY A 1 119 ? 22.387 -7.073 -16.804 1.00 75.94 119 GLY A N 1
ATOM 954 C CA . GLY A 1 119 ? 21.876 -7.904 -17.901 1.00 75.94 119 GLY A CA 1
ATOM 955 C C . GLY A 1 119 ? 21.099 -9.136 -17.426 1.00 75.94 119 GLY A C 1
ATOM 956 O O . GLY A 1 119 ? 20.911 -10.081 -18.185 1.00 75.94 119 GLY A O 1
ATOM 957 N N . THR A 1 120 ? 20.687 -9.157 -16.156 1.00 74.44 120 THR A N 1
ATOM 958 C CA . THR A 1 120 ? 20.064 -10.317 -15.519 1.00 74.44 120 THR A CA 1
ATOM 959 C C . THR A 1 120 ? 18.572 -10.089 -15.370 1.00 74.44 120 THR A C 1
ATOM 961 O O . THR A 1 120 ? 18.126 -9.016 -14.961 1.00 74.44 120 THR A O 1
ATOM 964 N N . THR A 1 121 ? 17.809 -11.137 -15.645 1.00 82.31 121 THR A N 1
ATOM 965 C CA . THR A 1 121 ? 16.364 -11.164 -15.445 1.00 82.31 121 THR A CA 1
ATOM 966 C C . THR A 1 121 ? 16.053 -11.898 -14.142 1.00 82.31 121 THR A C 1
ATOM 968 O O . THR A 1 121 ? 16.634 -12.952 -13.885 1.00 82.31 121 THR A O 1
ATOM 971 N N . LYS A 1 122 ? 15.192 -11.331 -13.293 1.00 80.06 122 LYS A N 1
ATOM 972 C CA . LYS A 1 122 ? 14.797 -11.927 -12.008 1.00 80.06 122 LYS A CA 1
ATOM 973 C C . LYS A 1 122 ? 13.285 -11.905 -11.846 1.00 80.06 122 LYS A C 1
ATOM 975 O O . LYS A 1 122 ? 12.670 -10.850 -11.982 1.00 80.06 122 LYS A O 1
ATOM 980 N N . ASP A 1 123 ? 12.714 -13.044 -11.483 1.00 83.44 123 ASP A N 1
ATOM 981 C CA . ASP A 1 123 ? 11.309 -13.151 -11.102 1.00 83.44 123 ASP A CA 1
ATOM 982 C C . ASP A 1 123 ? 11.130 -12.752 -9.638 1.00 83.44 123 ASP A C 1
ATOM 984 O O . ASP A 1 123 ? 11.762 -13.311 -8.737 1.00 83.44 123 ASP A O 1
ATOM 988 N N . VAL A 1 124 ? 10.287 -11.748 -9.404 1.00 79.25 124 VAL A N 1
ATOM 989 C CA . VAL A 1 124 ? 10.026 -11.195 -8.077 1.00 79.25 124 VAL A CA 1
ATOM 990 C C . VAL A 1 124 ? 8.536 -11.321 -7.769 1.00 79.25 124 VAL A C 1
ATOM 992 O O . VAL A 1 124 ? 7.710 -10.775 -8.507 1.00 79.25 124 VAL A O 1
ATOM 995 N N . PRO A 1 125 ? 8.163 -12.021 -6.683 1.00 80.31 125 PRO A N 1
ATOM 996 C CA . PRO A 1 125 ? 6.783 -12.061 -6.233 1.00 80.31 125 PRO A CA 1
ATOM 997 C C . PRO A 1 125 ? 6.398 -10.695 -5.649 1.00 80.31 125 PRO A C 1
ATOM 999 O O . PRO A 1 125 ? 7.038 -10.187 -4.728 1.00 80.31 125 PRO A O 1
ATOM 1002 N N . THR A 1 126 ? 5.349 -10.098 -6.200 1.00 84.69 126 THR A N 1
ATOM 1003 C CA . THR A 1 126 ? 4.787 -8.804 -5.809 1.00 84.69 126 THR A CA 1
ATOM 1004 C C . THR A 1 126 ? 3.285 -8.926 -5.556 1.00 84.69 126 THR A C 1
ATOM 1006 O O . THR A 1 126 ? 2.669 -9.956 -5.829 1.00 84.69 126 THR A O 1
ATOM 1009 N N . ILE A 1 127 ? 2.686 -7.870 -5.018 1.00 86.62 127 ILE A N 1
ATOM 1010 C CA . ILE A 1 127 ? 1.251 -7.790 -4.752 1.00 86.62 127 ILE A CA 1
ATOM 1011 C C . ILE A 1 127 ? 0.655 -6.766 -5.710 1.00 86.62 127 ILE A C 1
ATOM 1013 O O . ILE A 1 127 ? 1.088 -5.612 -5.743 1.00 86.62 127 ILE A O 1
ATOM 1017 N N . LYS A 1 128 ? -0.346 -7.177 -6.485 1.00 87.12 128 LYS A N 1
ATOM 1018 C CA . LYS A 1 128 ? -1.115 -6.285 -7.350 1.00 87.12 128 LYS A CA 1
ATOM 1019 C C . LYS A 1 128 ? -2.447 -5.952 -6.693 1.00 87.12 128 LYS A C 1
ATOM 1021 O O . LYS A 1 128 ? -3.131 -6.845 -6.196 1.00 87.12 128 LYS A O 1
ATOM 1026 N N . ILE A 1 129 ? -2.803 -4.674 -6.725 1.00 86.94 129 ILE A N 1
ATOM 1027 C CA . ILE A 1 129 ? -4.096 -4.182 -6.257 1.00 86.94 129 ILE A CA 1
ATOM 1028 C C . ILE A 1 129 ? -5.059 -4.225 -7.442 1.00 86.94 129 ILE A C 1
ATOM 1030 O O . ILE A 1 129 ? -4.736 -3.765 -8.538 1.00 86.94 129 ILE A O 1
ATOM 1034 N N . GLN A 1 130 ? -6.217 -4.837 -7.242 1.00 84.69 130 GLN A N 1
ATOM 1035 C CA . GLN A 1 130 ? -7.296 -4.904 -8.217 1.00 84.69 130 GLN A CA 1
ATOM 1036 C C . GLN A 1 130 ? -8.574 -4.313 -7.612 1.00 84.69 130 GLN A C 1
ATOM 1038 O O . GLN A 1 130 ? -8.766 -4.398 -6.393 1.00 84.69 130 GLN A O 1
ATOM 1043 N N . PRO A 1 131 ? -9.468 -3.750 -8.445 1.00 74.50 131 PRO A N 1
ATOM 1044 C CA . PRO A 1 131 ? -10.779 -3.350 -7.968 1.00 74.50 131 PRO A CA 1
ATOM 1045 C C . PRO A 1 131 ? -11.504 -4.590 -7.453 1.00 74.50 131 PRO A C 1
ATOM 1047 O O . PRO A 1 131 ? -11.659 -5.571 -8.186 1.00 74.50 131 PRO A O 1
ATOM 1050 N N . THR A 1 132 ? -11.970 -4.541 -6.205 1.00 63.94 132 THR A N 1
ATOM 1051 C CA . THR A 1 132 ? -13.111 -5.384 -5.840 1.00 63.94 132 THR A CA 1
ATOM 1052 C C . THR A 1 132 ? -14.297 -4.762 -6.541 1.00 63.94 132 THR A C 1
ATOM 1054 O O . THR A 1 132 ? -14.491 -3.555 -6.450 1.00 63.94 132 THR A O 1
ATOM 1057 N N . SER A 1 133 ? -15.043 -5.534 -7.321 1.00 49.91 133 SER A N 1
ATOM 1058 C CA . SER A 1 133 ? -16.271 -5.009 -7.904 1.00 49.91 133 SER A CA 1
ATOM 1059 C C . SER A 1 133 ? -17.221 -4.673 -6.747 1.00 49.91 133 SER A C 1
ATOM 1061 O O . SER A 1 133 ? -17.611 -5.598 -6.027 1.00 49.91 133 SER A O 1
ATOM 1063 N N . PRO A 1 134 ? -17.582 -3.401 -6.499 1.00 49.81 134 PRO A N 1
ATOM 1064 C CA . PRO A 1 134 ? -18.552 -3.089 -5.470 1.00 49.81 134 PRO A CA 1
ATOM 1065 C C . PRO A 1 134 ? -19.947 -3.245 -6.082 1.00 49.81 134 PRO A C 1
ATOM 1067 O O . PRO A 1 134 ? -20.321 -2.526 -7.006 1.00 49.81 134 PRO A O 1
ATOM 1070 N N . LEU A 1 135 ? -20.748 -4.166 -5.546 1.00 45.69 135 LEU A N 1
ATOM 1071 C CA . LEU A 1 135 ? -22.191 -3.936 -5.509 1.00 45.69 135 LEU A CA 1
ATOM 1072 C C . LEU A 1 135 ? -22.425 -2.729 -4.582 1.00 45.69 135 LEU A C 1
ATOM 1074 O O . LEU A 1 135 ? -21.919 -2.734 -3.460 1.00 45.69 135 LEU A O 1
ATOM 1078 N N . VAL A 1 136 ? -23.229 -1.767 -5.061 1.00 40.31 136 VAL A N 1
ATOM 1079 C CA . VAL A 1 136 ? -23.597 -0.445 -4.493 1.00 40.31 136 VAL A CA 1
ATOM 1080 C C . VAL A 1 136 ? -22.656 0.680 -4.965 1.00 40.31 136 VAL A C 1
ATOM 1082 O O . VAL A 1 136 ? -21.572 0.869 -4.434 1.00 40.31 136 VAL A O 1
ATOM 1085 N N . ALA A 1 137 ? -22.941 1.335 -6.096 1.00 48.62 137 ALA A N 1
ATOM 1086 C CA . ALA A 1 137 ? -23.940 2.405 -6.255 1.00 48.62 137 ALA A CA 1
ATOM 1087 C C . ALA A 1 137 ? -23.653 3.641 -5.382 1.00 48.62 137 ALA A C 1
ATOM 1089 O O . ALA A 1 137 ? -24.337 3.887 -4.395 1.00 48.62 137 ALA A O 1
ATOM 1090 N N . THR A 1 138 ? -22.696 4.465 -5.811 1.00 37.56 138 THR A N 1
ATOM 1091 C CA . THR A 1 138 ? -22.883 5.915 -5.704 1.00 37.56 138 THR A CA 1
ATOM 1092 C C . THR A 1 138 ? -23.565 6.342 -6.993 1.00 37.56 138 THR A C 1
ATOM 1094 O O . THR A 1 138 ? -22.920 6.577 -8.013 1.00 37.56 138 THR A O 1
ATOM 1097 N N . ASP A 1 139 ? -24.896 6.375 -6.941 1.00 46.84 139 ASP A N 1
ATOM 1098 C CA . ASP A 1 139 ? -25.702 7.271 -7.760 1.00 46.84 139 ASP A CA 1
ATOM 1099 C C . ASP A 1 139 ? -25.217 8.695 -7.462 1.00 46.84 139 ASP A C 1
ATOM 1101 O O . ASP A 1 139 ? -25.630 9.346 -6.505 1.00 46.84 139 ASP A O 1
ATOM 1105 N N . LYS A 1 140 ? -24.227 9.148 -8.226 1.00 42.34 140 LYS A N 1
ATOM 1106 C CA . LYS A 1 140 ? -24.147 10.557 -8.562 1.00 42.34 140 LYS A CA 1
ATOM 1107 C C . LYS A 1 140 ? -24.727 10.607 -9.968 1.00 42.34 140 LYS A C 1
ATOM 1109 O O . LYS A 1 140 ? -24.083 10.062 -10.869 1.00 42.34 140 LYS A O 1
ATOM 1114 N N . PRO A 1 141 ? -25.951 11.134 -10.152 1.00 40.56 141 PRO A N 1
ATOM 1115 C CA . PRO A 1 141 ? -26.579 11.136 -11.455 1.00 40.56 141 PRO A CA 1
ATOM 1116 C C . PRO A 1 141 ? -25.633 11.832 -12.420 1.00 40.56 141 PRO A C 1
ATOM 1118 O O . PRO A 1 141 ? -25.106 12.914 -12.140 1.00 40.56 141 PRO A O 1
ATOM 1121 N N . LEU A 1 142 ? -25.390 11.141 -13.529 1.00 47.03 142 LEU A N 1
ATOM 1122 C CA . LEU A 1 142 ? -24.839 11.708 -14.739 1.00 47.03 142 LEU A CA 1
ATOM 1123 C C . LEU A 1 142 ? -25.657 12.977 -14.984 1.00 47.03 142 LEU A C 1
ATOM 1125 O O . LEU A 1 142 ? -26.851 12.900 -15.272 1.00 47.03 142 LEU A O 1
ATOM 1129 N N . VAL A 1 143 ? -25.058 14.147 -14.763 1.00 44.88 143 VAL A N 1
ATOM 1130 C CA . VAL A 1 143 ? -25.650 15.394 -15.233 1.00 44.88 143 VAL A CA 1
ATOM 1131 C C . VAL A 1 143 ? -25.466 15.337 -16.745 1.00 44.88 143 VAL A C 1
ATOM 1133 O O . VAL A 1 143 ? -24.499 15.859 -17.289 1.00 44.88 143 VAL A O 1
ATOM 1136 N N . GLU A 1 144 ? -26.340 14.581 -17.411 1.00 53.94 144 GLU A N 1
ATOM 1137 C CA . GLU A 1 144 ? -26.689 14.842 -18.795 1.00 53.94 144 GLU A CA 1
ATOM 1138 C C . GLU A 1 144 ? -27.190 16.280 -18.781 1.00 53.94 144 GLU A C 1
ATOM 1140 O O . GLU A 1 144 ? -28.271 16.563 -18.262 1.00 53.94 144 GLU A O 1
ATOM 1145 N N . GLU A 1 145 ? -26.370 17.219 -19.247 1.00 50.34 145 GLU A N 1
ATOM 1146 C CA . GLU A 1 145 ? -26.896 18.536 -19.560 1.00 50.34 145 GLU A CA 1
ATOM 1147 C C . GLU A 1 145 ? -28.041 18.318 -20.558 1.00 50.34 145 GLU A C 1
ATOM 1149 O O . GLU A 1 145 ? -27.816 17.729 -21.622 1.00 50.34 145 GLU A O 1
ATOM 1154 N N . PRO A 1 146 ? -29.279 18.735 -20.238 1.00 45.75 146 PRO A N 1
ATOM 1155 C CA . PRO A 1 146 ? -30.352 18.687 -21.205 1.00 45.75 146 PRO A CA 1
ATOM 1156 C C . PRO A 1 146 ? -30.004 19.704 -22.288 1.00 45.75 146 PRO A C 1
ATOM 1158 O O . PRO A 1 146 ? -30.208 20.908 -22.119 1.00 45.75 146 PRO A O 1
ATOM 1161 N N . ILE A 1 147 ? -29.475 19.233 -23.416 1.00 48.09 147 ILE A N 1
ATOM 1162 C CA . ILE A 1 147 ? -29.475 20.024 -24.641 1.00 48.09 147 ILE A CA 1
ATOM 1163 C C . ILE A 1 147 ? -30.945 20.117 -25.035 1.00 48.09 147 ILE A C 1
ATOM 1165 O O . ILE A 1 147 ? -31.508 19.216 -25.655 1.00 48.09 147 ILE A O 1
ATOM 1169 N N . PHE A 1 148 ? -31.586 21.191 -24.579 1.00 40.53 148 PHE A N 1
ATOM 1170 C CA . PHE A 1 148 ? -32.921 21.581 -24.987 1.00 40.53 148 PHE A CA 1
ATOM 1171 C C . PHE A 1 148 ? -32.977 21.568 -26.516 1.00 40.53 148 PHE A C 1
ATOM 1173 O O . PHE A 1 148 ? -32.422 22.442 -27.183 1.00 40.53 148 PHE A O 1
ATOM 1180 N N . GLN A 1 149 ? -33.681 20.578 -27.067 1.00 48.00 149 GLN A N 1
ATOM 1181 C CA . GLN A 1 149 ? -34.225 20.660 -28.411 1.00 48.00 149 GLN A CA 1
ATOM 1182 C C . GLN A 1 149 ? -35.149 21.876 -28.456 1.00 48.00 149 GLN A C 1
ATOM 1184 O O . GLN A 1 149 ? -36.262 21.850 -27.936 1.00 48.00 149 GLN A O 1
ATOM 1189 N N . SER A 1 150 ? -34.683 22.944 -29.092 1.00 50.22 150 SER A N 1
ATOM 1190 C CA . SER A 1 150 ? -35.562 23.971 -29.636 1.00 50.22 150 SER A CA 1
ATOM 1191 C C . SER A 1 150 ? -35.621 23.784 -31.148 1.00 50.22 150 SER A C 1
ATOM 1193 O O . SER A 1 150 ? -34.688 24.134 -31.860 1.00 50.22 150 SER A O 1
ATOM 1195 N N . GLY A 1 151 ? -36.712 23.143 -31.575 1.00 40.94 151 GLY A N 1
ATOM 1196 C CA . GLY A 1 151 ? -37.488 23.416 -32.789 1.00 40.94 151 GLY A CA 1
ATOM 1197 C C . GLY A 1 151 ? -36.763 23.756 -34.093 1.00 40.94 151 GLY A C 1
ATOM 1198 O O . GLY A 1 151 ? -36.410 24.900 -34.345 1.00 40.94 151 GLY A O 1
ATOM 1199 N N . GLU A 1 152 ? -36.675 22.741 -34.947 1.00 44.06 152 GLU A N 1
ATOM 1200 C CA . GLU A 1 152 ? -37.126 22.705 -36.348 1.00 44.06 152 GLU A CA 1
ATOM 1201 C C . GLU A 1 152 ? -37.714 23.988 -36.980 1.00 44.06 152 GLU A C 1
ATOM 1203 O O . GLU A 1 152 ? -38.658 24.567 -36.445 1.00 44.06 152 GLU A O 1
ATOM 1208 N N . SER A 1 153 ? -37.215 24.344 -38.177 1.00 40.72 153 SER A N 1
ATOM 1209 C CA . SER A 1 153 ? -37.943 24.759 -39.411 1.00 40.72 153 SER A CA 1
ATOM 1210 C C . SER A 1 153 ? -36.910 25.306 -40.420 1.00 40.72 153 SER A C 1
ATOM 1212 O O . SER A 1 153 ? -36.370 26.387 -40.219 1.00 40.72 153 SER A O 1
ATOM 1214 N N . LYS A 1 154 ? -36.391 24.496 -41.352 1.00 43.53 154 LYS A N 1
ATOM 1215 C CA . LYS A 1 154 ? -36.873 24.286 -42.735 1.00 43.53 154 LYS A CA 1
ATOM 1216 C C . LYS A 1 154 ? -36.847 25.556 -43.605 1.00 43.53 154 LYS A C 1
ATOM 1218 O O . LYS A 1 154 ? -37.600 26.482 -43.336 1.00 43.53 154 LYS A O 1
ATOM 1223 N N . ASN A 1 155 ? -36.021 25.560 -44.656 1.00 42.25 155 ASN A N 1
ATOM 1224 C CA . ASN A 1 155 ? -36.480 25.595 -46.053 1.00 42.25 155 ASN A CA 1
ATOM 1225 C C . ASN A 1 155 ? -35.318 25.282 -47.012 1.00 42.25 155 ASN A C 1
ATOM 1227 O O . ASN A 1 155 ? -34.241 25.868 -46.928 1.00 42.25 155 ASN A O 1
ATOM 1231 N N . GLU A 1 156 ? -35.590 24.286 -47.852 1.00 49.22 156 GLU A N 1
ATOM 1232 C CA . GLU A 1 156 ? -34.970 23.997 -49.145 1.00 49.22 156 GLU A CA 1
ATOM 1233 C C . GLU A 1 156 ? -35.244 25.135 -50.149 1.00 49.22 156 GLU A C 1
ATOM 1235 O O . GLU A 1 156 ? -35.986 26.065 -49.827 1.00 49.22 156 GLU A O 1
ATOM 1240 N N . ASP A 1 157 ? -34.684 24.974 -51.355 1.00 47.19 157 ASP A N 1
ATOM 1241 C CA . ASP A 1 157 ? -34.937 25.736 -52.589 1.00 47.19 157 ASP A CA 1
ATOM 1242 C C . ASP A 1 157 ? -34.223 27.104 -52.664 1.00 47.19 157 ASP A C 1
ATOM 1244 O O . ASP A 1 157 ? -34.263 27.905 -51.739 1.00 47.19 157 ASP A O 1
ATOM 1248 N N . ASP A 1 158 ? -33.549 27.505 -53.738 1.00 47.53 158 ASP A N 1
ATOM 1249 C CA . ASP A 1 158 ? -33.285 26.906 -55.044 1.00 47.53 158 ASP A CA 1
ATOM 1250 C C . ASP A 1 158 ? -32.291 27.841 -55.772 1.00 47.53 158 ASP A C 1
ATOM 1252 O O . ASP A 1 158 ? -32.145 29.005 -55.401 1.00 47.53 158 ASP A O 1
ATOM 1256 N N . GLU A 1 159 ? -31.639 27.303 -56.798 1.00 50.09 159 GLU A N 1
ATOM 1257 C CA . GLU A 1 159 ? -31.201 27.970 -58.033 1.00 50.09 159 GLU A CA 1
ATOM 1258 C C . GLU A 1 159 ? -30.369 29.282 -58.085 1.00 50.09 159 GLU A C 1
ATOM 1260 O O . GLU A 1 159 ? -30.690 30.340 -57.561 1.00 50.09 159 GLU A O 1
ATOM 1265 N N . GLU A 1 160 ? -29.348 29.177 -58.949 1.00 50.22 160 GLU A N 1
ATOM 1266 C CA . GLU A 1 160 ? -28.949 30.149 -59.980 1.00 50.22 160 GLU A CA 1
ATOM 1267 C C . GLU A 1 160 ? -28.436 31.544 -59.570 1.00 50.22 160 GLU A C 1
ATOM 1269 O O . GLU A 1 160 ? -29.162 32.467 -59.225 1.00 50.22 160 GLU A O 1
ATOM 1274 N N . GLY A 1 161 ? -27.165 31.770 -59.914 1.00 41.88 161 GLY A N 1
ATOM 1275 C CA . GLY A 1 161 ? -26.932 32.730 -60.991 1.00 41.88 161 GLY A CA 1
ATOM 1276 C C . GLY A 1 161 ? -26.360 34.109 -60.639 1.00 41.88 161 GLY A C 1
ATOM 1277 O O . GLY A 1 161 ? -27.091 35.053 -60.384 1.00 41.88 161 GLY A O 1
ATOM 1278 N N . ILE A 1 162 ? -25.049 34.219 -60.904 1.00 49.38 162 ILE A N 1
ATOM 1279 C CA . ILE A 1 162 ? -24.355 35.310 -61.631 1.00 49.38 162 ILE A CA 1
ATOM 1280 C C . ILE A 1 162 ? -24.336 36.755 -61.046 1.00 49.38 162 ILE A C 1
ATOM 1282 O O . ILE A 1 162 ? -25.052 37.077 -60.109 1.00 49.38 162 ILE A O 1
ATOM 1286 N N . PRO A 1 163 ? -23.379 37.609 -61.483 1.00 60.41 163 PRO A N 1
ATOM 1287 C CA . PRO A 1 163 ? -22.531 38.428 -60.612 1.00 60.41 163 PRO A CA 1
ATOM 1288 C C . PRO A 1 163 ? -22.837 39.929 -60.753 1.00 60.41 163 PRO A C 1
ATOM 1290 O O . PRO A 1 163 ? -23.697 40.287 -61.545 1.00 60.41 163 PRO A O 1
ATOM 1293 N N . PHE A 1 164 ? -22.067 40.800 -60.091 1.00 44.94 164 PHE A N 1
ATOM 1294 C CA . PHE A 1 164 ? -21.580 42.066 -60.668 1.00 44.94 164 PHE A CA 1
ATOM 1295 C C . PHE A 1 164 ? -20.351 42.573 -59.907 1.00 44.94 164 PHE A C 1
ATOM 1297 O O . PHE A 1 164 ? -20.349 42.475 -58.659 1.00 44.94 164 PHE A O 1
#

pLDDT: mean 70.59, std 18.67, range [37.56, 92.19]

Secondary structure (DSSP, 8-state):
---------------------------HHHHS--SB--GGGS-TT-EEEEEEEEEEEE-TTS-EEEEEEESS-S-BEEPPHHHHHHHHHHHS-S-GGGGTT-EEEEEEEEEEEEETTTTEEEEEEEEEEEE----S----------------------------

Sequence (164 aa):
MSQRRFGISKLEGTQPKHERKIIMTKNKNYYFPSPWLHADDLPAEGKDYTCTGIEDYTDRDQVVKPVLTFLETDKKLILNATQFGDMMRLTGEEDADQWAGTRVKLVPVIITITDKKAGTTKDVPTIKIQPTSPLVATDKPLVEEPIFQSGESKNEDDEEGIPF

Foldseek 3Di:
DDDDDDDDPDPDDPDPDPPVPPVPPCDPCVVPVDLADFQVNADQVFDKWAWQAWDWDQDPVRDTFIWTDTPVDSRIYTDDPVQLVVLCVQVVDNDRRVSHRAMKTKHWDWDWDQDPVVRDIDTDTDIHIDHDPDDDDPPPDDPPPPPDDDDDDDDDDDDDDDDD

Radius of gyration: 32.13 Å; chains: 1; bounding box: 62×86×126 Å